Protein AF-A0A0Q8N4A8-F1 (afdb_monomer_lite)

Radius of gyration: 33.35 Å; chains: 1; bounding box: 79×28×90 Å

Structure (mmCIF, N/CA/C/O backbone):
data_AF-A0A0Q8N4A8-F1
#
_entry.id   AF-A0A0Q8N4A8-F1
#
loop_
_atom_site.group_PDB
_atom_site.id
_atom_site.type_symbol
_atom_site.label_atom_id
_atom_site.label_alt_id
_atom_site.label_comp_id
_atom_site.label_asym_id
_atom_site.label_entity_id
_atom_site.label_seq_id
_atom_site.pdbx_PDB_ins_code
_atom_site.Cartn_x
_atom_site.Cartn_y
_atom_site.Cartn_z
_atom_site.occupancy
_atom_site.B_iso_or_equiv
_atom_site.auth_seq_id
_atom_site.auth_comp_id
_atom_site.auth_asym_id
_atom_site.auth_atom_id
_atom_site.pdbx_PDB_model_num
ATOM 1 N N . MET A 1 1 ? -1.414 17.686 -17.049 1.00 36.56 1 MET A N 1
ATOM 2 C CA . MET A 1 1 ? -2.214 16.441 -17.034 1.00 36.56 1 MET A CA 1
ATOM 3 C C . MET A 1 1 ? -2.595 16.132 -15.598 1.00 36.56 1 MET A C 1
ATOM 5 O O . MET A 1 1 ? -1.706 15.871 -14.799 1.00 36.56 1 MET A O 1
ATOM 9 N N . LYS A 1 2 ? -3.880 16.220 -15.242 1.00 42.41 2 LYS A N 1
ATOM 10 C CA . LYS A 1 2 ? -4.372 15.679 -13.969 1.00 42.41 2 LYS A CA 1
ATOM 11 C C . LYS A 1 2 ? -4.488 14.170 -14.162 1.00 42.41 2 LYS A C 1
ATOM 13 O O . LYS A 1 2 ? -5.349 13.720 -14.905 1.00 42.41 2 LYS A O 1
ATOM 18 N N . THR A 1 3 ? -3.567 13.401 -13.592 1.00 50.88 3 THR A N 1
ATOM 19 C CA . THR A 1 3 ? -3.690 11.943 -13.565 1.00 50.88 3 THR A CA 1
ATOM 20 C C . THR A 1 3 ? -4.774 11.599 -12.555 1.00 50.88 3 THR A C 1
ATOM 22 O O . THR A 1 3 ? -4.535 11.640 -11.348 1.00 50.88 3 THR A O 1
ATOM 25 N N . GLU A 1 4 ? -5.973 11.303 -13.043 1.00 47.38 4 GLU A N 1
ATOM 26 C CA . GLU A 1 4 ? -7.008 10.613 -12.278 1.00 47.38 4 GLU A CA 1
ATOM 27 C C . GLU A 1 4 ? -6.512 9.191 -12.003 1.00 47.38 4 GLU A C 1
ATOM 29 O O . GLU A 1 4 ? -6.768 8.240 -12.735 1.00 47.38 4 GLU A O 1
ATOM 34 N N . ILE A 1 5 ? -5.692 9.057 -10.965 1.00 59.97 5 ILE A N 1
ATOM 35 C CA . ILE A 1 5 ? -5.364 7.761 -10.390 1.00 59.97 5 ILE A CA 1
ATOM 36 C C . ILE A 1 5 ? -6.680 7.285 -9.783 1.00 59.97 5 ILE A C 1
ATOM 38 O O . ILE A 1 5 ? -7.176 7.931 -8.865 1.00 59.97 5 ILE A O 1
ATOM 42 N N . ASP A 1 6 ? -7.268 6.224 -10.330 1.00 52.16 6 ASP A N 1
ATOM 43 C CA . ASP A 1 6 ? -8.563 5.668 -9.930 1.00 52.16 6 ASP A CA 1
ATOM 44 C C . ASP A 1 6 ? -8.599 5.393 -8.410 1.00 52.16 6 ASP A C 1
ATOM 46 O O . ASP A 1 6 ? -8.180 4.343 -7.907 1.00 52.16 6 ASP A O 1
ATOM 50 N N . LEU A 1 7 ? -9.053 6.398 -7.652 1.00 52.66 7 LEU A N 1
ATOM 51 C CA . LEU A 1 7 ? -9.042 6.443 -6.187 1.00 52.66 7 LEU A CA 1
ATOM 52 C C . LEU A 1 7 ? -9.858 5.293 -5.579 1.00 52.66 7 LEU A C 1
ATOM 54 O O . LEU A 1 7 ? -9.646 4.940 -4.418 1.00 52.66 7 LEU A O 1
ATOM 58 N N . LYS A 1 8 ? -10.732 4.645 -6.367 1.00 54.84 8 LYS A N 1
ATOM 59 C CA . LYS 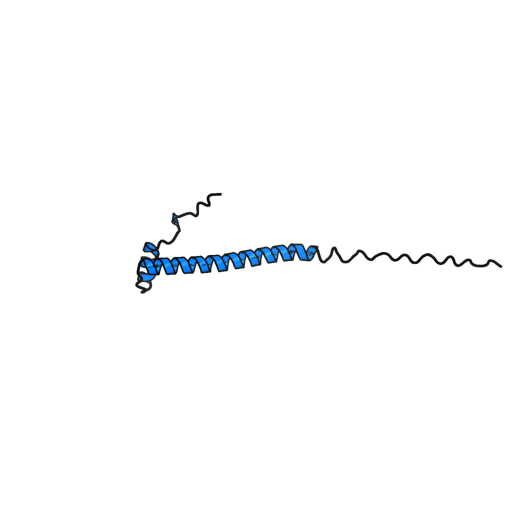A 1 8 ? -11.522 3.479 -5.948 1.00 54.84 8 LYS A CA 1
ATOM 60 C C . LYS A 1 8 ? -10.671 2.259 -5.584 1.00 54.84 8 LYS A C 1
ATOM 62 O O . LYS A 1 8 ? -11.133 1.420 -4.810 1.00 54.84 8 LYS A O 1
ATOM 67 N N . LYS A 1 9 ? -9.438 2.143 -6.091 1.00 67.94 9 LYS A N 1
ATOM 68 C CA . LYS A 1 9 ? -8.536 1.011 -5.785 1.00 67.94 9 LYS A CA 1
ATOM 69 C C . LYS A 1 9 ? -7.482 1.327 -4.724 1.00 67.94 9 LYS A C 1
ATOM 71 O O . LYS A 1 9 ? -6.743 0.430 -4.321 1.00 67.94 9 LYS A O 1
ATOM 76 N N . GLN A 1 10 ? -7.407 2.568 -4.243 1.00 81.06 10 GLN A N 1
ATOM 77 C CA . GLN A 1 10 ? -6.392 2.954 -3.270 1.00 81.06 10 GLN A CA 1
ATOM 78 C C . GLN A 1 10 ? -6.719 2.363 -1.888 1.00 81.06 10 GLN A C 1
ATOM 80 O O . GLN A 1 10 ? -7.816 2.533 -1.353 1.00 81.06 10 GLN A O 1
ATOM 85 N N . ILE A 1 11 ? -5.766 1.640 -1.295 1.00 90.19 11 ILE A N 1
ATOM 86 C CA . ILE A 1 11 ? -5.910 1.149 0.078 1.00 90.19 11 ILE A CA 1
ATOM 87 C C . ILE A 1 11 ? -5.741 2.343 1.021 1.00 90.19 11 ILE A C 1
ATOM 89 O O . ILE A 1 11 ? -4.684 2.971 1.056 1.00 90.19 11 ILE A O 1
ATOM 93 N N . THR A 1 12 ? -6.802 2.661 1.761 1.00 93.19 12 THR A N 1
ATOM 94 C CA . THR A 1 12 ? -6.803 3.679 2.819 1.00 93.19 12 THR A CA 1
ATOM 95 C C . THR A 1 12 ? -6.336 3.085 4.142 1.00 93.19 12 THR A C 1
ATOM 97 O O . THR A 1 12 ? -6.441 1.873 4.347 1.00 93.19 12 THR A O 1
ATOM 100 N N . SER A 1 13 ? -5.904 3.926 5.084 1.00 93.25 13 SER A N 1
ATOM 101 C CA . SER A 1 13 ? -5.457 3.510 6.424 1.00 93.25 13 SER A CA 1
ATOM 102 C C . SER A 1 13 ? -6.510 2.650 7.129 1.00 93.25 13 SER A C 1
ATOM 104 O O . SER A 1 13 ? -6.209 1.569 7.622 1.00 93.25 13 SER A O 1
ATOM 106 N N . LYS A 1 14 ? -7.793 3.040 7.063 1.00 93.75 14 LYS A N 1
ATOM 107 C CA . LYS A 1 14 ? -8.913 2.257 7.626 1.00 93.75 14 LYS A CA 1
ATOM 108 C C . LYS A 1 14 ? -9.020 0.853 7.024 1.00 93.75 14 LYS A C 1
ATOM 110 O O . LYS A 1 14 ? -9.353 -0.100 7.726 1.00 93.75 14 LYS A O 1
ATOM 115 N N . LYS A 1 15 ? -8.777 0.719 5.718 1.00 93.94 15 LYS A N 1
ATOM 116 C CA . LYS A 1 15 ? -8.802 -0.578 5.032 1.00 93.94 15 LYS A CA 1
ATOM 117 C C . LYS A 1 15 ? -7.557 -1.398 5.373 1.00 93.94 15 LYS A C 1
ATOM 119 O O . LYS A 1 15 ? -7.694 -2.594 5.607 1.00 93.94 15 LYS A O 1
ATOM 124 N N . ALA A 1 16 ? -6.390 -0.761 5.468 1.00 95.12 16 ALA A N 1
ATOM 125 C CA . ALA A 1 16 ? -5.146 -1.400 5.887 1.00 95.12 16 ALA A CA 1
ATOM 126 C C . ALA A 1 16 ? -5.255 -1.984 7.300 1.00 95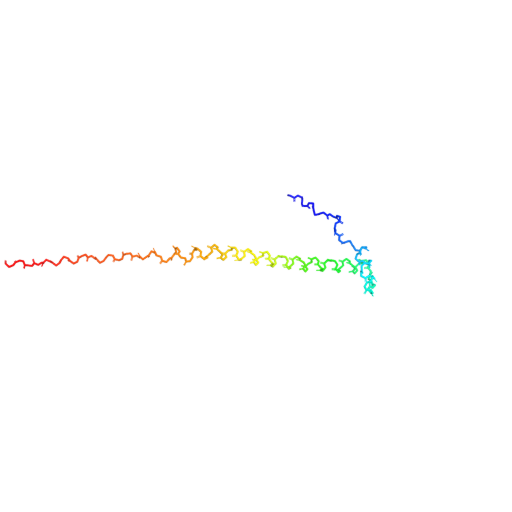.12 16 ALA A C 1
ATOM 128 O O . ALA A 1 16 ? -4.946 -3.155 7.471 1.00 95.12 16 ALA A O 1
ATOM 129 N N . ILE A 1 17 ? -5.812 -1.247 8.268 1.00 97.44 17 ILE A N 1
ATOM 130 C CA . ILE A 1 17 ? -6.062 -1.764 9.627 1.00 97.44 17 ILE A CA 1
ATOM 131 C C . ILE A 1 17 ? -6.912 -3.040 9.580 1.00 97.44 17 ILE A C 1
ATOM 133 O O . ILE A 1 17 ? -6.589 -4.022 10.238 1.00 97.44 17 ILE A O 1
ATOM 137 N N . LYS A 1 18 ? -7.989 -3.064 8.779 1.00 95.81 18 LYS A N 1
ATOM 138 C CA . LYS A 1 18 ? -8.846 -4.257 8.646 1.00 95.81 18 LYS A CA 1
ATOM 139 C C . LYS A 1 18 ? -8.105 -5.450 8.045 1.00 95.81 18 LYS A C 1
ATOM 141 O O . LYS A 1 18 ? -8.380 -6.573 8.447 1.00 95.81 18 LYS A O 1
ATOM 146 N N . ILE A 1 19 ? -7.231 -5.217 7.067 1.00 95.69 19 ILE A N 1
ATOM 147 C CA . ILE A 1 19 ? -6.428 -6.273 6.435 1.00 95.69 19 ILE A CA 1
ATOM 148 C C . ILE A 1 19 ? -5.397 -6.796 7.437 1.00 95.69 19 ILE A C 1
ATOM 150 O O . ILE A 1 19 ? -5.388 -7.982 7.727 1.00 95.69 19 ILE A O 1
ATOM 154 N N . LEU A 1 20 ? -4.606 -5.906 8.034 1.00 95.69 20 LEU A N 1
ATOM 155 C CA . LEU A 1 20 ? -3.554 -6.260 8.988 1.00 95.69 20 LEU A CA 1
ATOM 156 C C . LEU A 1 20 ? -4.122 -6.979 10.218 1.00 95.69 20 LEU A C 1
ATOM 158 O O . LEU A 1 20 ? -3.574 -7.990 10.644 1.00 95.69 20 LEU A O 1
ATOM 162 N N . LYS A 1 21 ? -5.285 -6.546 10.717 1.00 96.88 21 LYS A N 1
ATOM 163 C CA . LYS A 1 21 ? -5.964 -7.208 11.837 1.00 96.88 21 LYS A CA 1
ATOM 164 C C . LYS A 1 21 ? -6.422 -8.629 11.504 1.00 96.88 21 LYS A C 1
ATOM 166 O O . LYS A 1 21 ? -6.401 -9.479 12.388 1.00 96.88 21 LYS A O 1
ATOM 171 N N . LYS A 1 22 ? -6.836 -8.901 10.260 1.00 97.06 22 LYS A N 1
ATOM 172 C CA . LYS A 1 22 ? -7.187 -10.266 9.822 1.00 97.06 22 LYS A CA 1
ATOM 173 C C . LYS A 1 22 ? -5.977 -11.198 9.831 1.00 97.06 22 LYS A C 1
ATOM 175 O O . LYS A 1 22 ? -6.137 -12.366 10.148 1.00 97.06 22 LYS A O 1
ATOM 180 N N . GLU A 1 23 ? -4.795 -10.653 9.567 1.00 95.88 23 GLU A N 1
ATOM 181 C CA . GLU A 1 23 ? -3.513 -11.364 9.623 1.00 95.88 23 GLU A CA 1
ATOM 182 C C . GLU A 1 23 ? -2.903 -11.389 11.041 1.00 95.88 23 GLU A C 1
ATOM 184 O O . GLU A 1 23 ? -1.736 -11.723 11.218 1.00 95.88 23 GLU A O 1
ATOM 189 N N . GLY A 1 24 ? -3.665 -11.004 12.074 1.00 96.19 24 GLY A N 1
ATOM 190 C CA . GLY A 1 24 ? -3.210 -11.029 13.468 1.00 96.19 24 GLY A CA 1
ATOM 191 C C . GLY A 1 24 ? -2.352 -9.833 13.897 1.00 96.19 24 GLY A C 1
ATOM 192 O O . GLY A 1 24 ? -1.863 -9.814 15.024 1.00 96.19 24 GLY A O 1
ATOM 193 N N . MET A 1 25 ? -2.196 -8.808 13.054 1.00 95.38 25 MET A N 1
ATOM 194 C CA . MET A 1 25 ? -1.482 -7.574 13.398 1.00 95.38 25 MET A CA 1
ATOM 195 C C . MET A 1 25 ? -2.451 -6.466 13.810 1.00 95.38 25 MET A C 1
ATOM 197 O O . MET A 1 25 ? -3.193 -5.919 12.992 1.00 95.38 25 MET A O 1
ATOM 201 N N . ASN A 1 26 ? -2.431 -6.097 15.089 1.00 96.06 26 ASN A N 1
ATOM 202 C CA . ASN A 1 26 ? -3.206 -4.964 15.581 1.00 96.06 26 ASN A CA 1
ATOM 203 C C . ASN A 1 26 ? -2.374 -3.682 15.485 1.00 96.06 26 ASN A C 1
ATOM 205 O O . ASN A 1 26 ? -1.354 -3.564 16.155 1.00 96.06 26 ASN A O 1
ATOM 209 N N . VAL A 1 27 ? -2.816 -2.735 14.661 1.00 95.81 27 VAL A N 1
ATOM 210 C CA . VAL A 1 27 ? -2.110 -1.471 14.415 1.00 95.81 27 VAL A CA 1
ATOM 211 C C . VAL A 1 27 ? -3.057 -0.284 14.545 1.00 95.81 27 VAL A C 1
ATOM 213 O O . VAL A 1 27 ? -4.251 -0.370 14.234 1.00 95.81 27 VAL A O 1
ATOM 216 N N . THR A 1 28 ? -2.518 0.842 14.989 1.00 97.50 28 THR A N 1
ATOM 217 C CA . THR A 1 28 ? -3.211 2.128 15.052 1.00 97.50 28 THR A CA 1
ATOM 218 C C . THR A 1 28 ? -3.368 2.747 13.660 1.00 97.50 28 THR A C 1
ATOM 220 O O . THR A 1 28 ? -2.737 2.343 12.683 1.00 97.50 28 THR A O 1
ATOM 223 N N . ALA A 1 29 ? -4.217 3.774 13.550 1.00 95.38 29 ALA A N 1
ATOM 224 C CA . ALA A 1 29 ? -4.400 4.493 12.290 1.00 95.38 29 ALA A CA 1
ATOM 225 C C . ALA A 1 29 ? -3.106 5.143 11.781 1.00 95.38 29 ALA A C 1
ATOM 227 O O . ALA A 1 29 ? -2.849 5.106 10.579 1.00 95.38 29 ALA A O 1
ATOM 228 N N . LYS A 1 30 ? -2.287 5.674 12.695 1.00 96.62 30 LYS A N 1
ATOM 229 C CA . LYS A 1 30 ? -1.006 6.301 12.366 1.00 96.62 30 LYS A CA 1
ATOM 230 C C . LYS A 1 30 ? 0.007 5.277 11.853 1.00 96.62 30 LYS A C 1
ATOM 232 O O . LYS A 1 30 ? 0.592 5.480 10.797 1.00 96.62 30 LYS A O 1
ATOM 237 N N . GLU A 1 31 ? 0.144 4.142 12.532 1.00 97.56 31 GLU A N 1
ATOM 238 C CA . GLU A 1 31 ? 1.030 3.061 12.079 1.00 97.56 31 GLU A CA 1
ATOM 239 C C . GLU A 1 31 ? 0.588 2.512 10.717 1.00 97.56 31 GLU A C 1
ATOM 241 O O . GLU A 1 31 ? 1.411 2.282 9.834 1.00 97.56 31 GLU A O 1
ATOM 246 N N . ALA A 1 32 ? -0.721 2.363 10.492 1.00 96.88 32 ALA A N 1
ATOM 247 C CA . ALA A 1 32 ? -1.241 1.951 9.191 1.00 96.88 32 ALA A CA 1
ATOM 248 C C . ALA A 1 32 ? -0.899 2.955 8.072 1.00 96.88 32 ALA A C 1
ATOM 250 O O . ALA A 1 32 ? -0.625 2.541 6.943 1.00 96.88 32 ALA A O 1
ATOM 251 N N . GLU A 1 33 ? -0.893 4.259 8.360 1.00 95.94 33 GLU A N 1
ATOM 252 C CA . GLU A 1 33 ? -0.442 5.292 7.416 1.00 95.94 33 GLU A CA 1
ATOM 253 C C . GLU A 1 33 ? 1.049 5.187 7.115 1.00 95.94 33 GLU A C 1
ATOM 255 O O . GLU A 1 33 ? 1.439 5.229 5.946 1.00 95.94 33 GLU A O 1
ATOM 260 N N . GLU A 1 34 ? 1.871 4.994 8.143 1.00 97.44 34 GLU A N 1
ATOM 261 C CA . GLU A 1 34 ? 3.320 4.836 8.010 1.00 97.44 34 GLU A CA 1
ATOM 262 C C . GLU A 1 34 ? 3.678 3.587 7.193 1.00 97.44 34 GLU A C 1
ATOM 264 O O . GLU A 1 34 ? 4.498 3.663 6.271 1.00 97.44 34 GLU A O 1
ATOM 269 N N . ILE A 1 35 ? 2.993 2.465 7.437 1.00 96.62 35 ILE A N 1
ATOM 270 C CA . ILE A 1 35 ? 3.132 1.230 6.652 1.00 96.62 35 ILE A CA 1
ATOM 271 C C . ILE A 1 35 ? 2.775 1.487 5.185 1.00 96.62 35 ILE A C 1
ATOM 273 O O . ILE A 1 35 ? 3.551 1.162 4.283 1.00 96.62 35 ILE A O 1
ATOM 277 N N . LEU A 1 36 ? 1.615 2.095 4.918 1.00 95.75 36 LEU A N 1
ATOM 278 C CA . LEU A 1 36 ? 1.192 2.394 3.547 1.00 95.75 36 LEU A CA 1
ATOM 279 C C . LEU A 1 36 ? 2.169 3.344 2.845 1.00 95.75 36 LEU A C 1
ATOM 281 O O . LEU A 1 36 ? 2.455 3.172 1.657 1.00 95.75 36 LEU A O 1
ATOM 285 N N . PHE A 1 37 ? 2.695 4.334 3.561 1.00 96.00 37 PHE A N 1
ATOM 286 C CA . PHE A 1 37 ? 3.688 5.263 3.038 1.00 96.00 37 PHE A CA 1
ATOM 287 C C . PHE A 1 37 ? 4.998 4.556 2.678 1.00 96.00 37 PHE A C 1
ATOM 289 O O . PHE A 1 37 ? 5.545 4.776 1.592 1.00 96.00 37 PHE A O 1
ATOM 296 N N . PHE A 1 38 ? 5.469 3.661 3.543 1.00 97.50 38 PHE A N 1
ATOM 297 C CA . PHE A 1 38 ? 6.651 2.849 3.285 1.00 97.50 38 PHE A CA 1
ATOM 298 C C . PHE A 1 38 ? 6.473 1.951 2.051 1.00 97.50 38 PHE A C 1
ATOM 300 O O . PHE A 1 38 ? 7.312 1.966 1.148 1.00 97.50 38 PHE A O 1
ATOM 307 N N . LEU A 1 39 ? 5.340 1.250 1.943 1.00 96.06 39 LEU A N 1
ATOM 308 C CA . LEU A 1 39 ? 5.034 0.398 0.788 1.00 96.06 39 LEU A CA 1
ATOM 309 C C . LEU A 1 39 ? 4.977 1.190 -0.526 1.00 96.06 39 LEU A C 1
ATOM 311 O O . LEU A 1 39 ? 5.469 0.717 -1.552 1.00 96.06 39 LEU A O 1
ATOM 315 N N . ARG A 1 40 ? 4.443 2.419 -0.508 1.00 95.12 40 ARG A N 1
ATOM 316 C CA . ARG A 1 40 ? 4.458 3.310 -1.683 1.00 95.12 40 ARG A CA 1
ATOM 317 C C . ARG A 1 40 ? 5.880 3.653 -2.118 1.00 95.12 40 ARG A C 1
ATOM 319 O O . ARG A 1 40 ? 6.158 3.639 -3.316 1.00 95.12 40 ARG A O 1
ATOM 326 N N . LYS A 1 41 ? 6.786 3.929 -1.173 1.00 96.44 41 LYS A N 1
ATOM 327 C CA . LYS A 1 41 ? 8.202 4.179 -1.487 1.00 96.44 41 LYS A CA 1
ATOM 328 C C . LYS A 1 41 ? 8.853 2.958 -2.128 1.00 96.44 41 LYS A C 1
ATOM 330 O O . LYS A 1 41 ? 9.492 3.105 -3.167 1.00 96.44 41 LYS A O 1
ATOM 335 N N . LEU A 1 42 ? 8.649 1.770 -1.557 1.00 97.12 42 LEU A N 1
ATOM 336 C CA . LEU A 1 42 ? 9.185 0.524 -2.111 1.00 97.12 42 LEU A CA 1
ATOM 337 C C . LEU A 1 42 ? 8.677 0.262 -3.530 1.00 97.12 42 LEU A C 1
ATOM 339 O O . LEU A 1 42 ? 9.476 0.001 -4.429 1.00 97.12 42 LEU A O 1
ATOM 343 N N . ALA A 1 43 ? 7.367 0.391 -3.747 1.00 95.56 43 ALA A N 1
ATOM 344 C CA . ALA A 1 43 ? 6.768 0.226 -5.066 1.00 95.56 43 ALA A CA 1
ATOM 345 C C . ALA A 1 43 ? 7.355 1.224 -6.072 1.00 95.56 43 ALA A C 1
ATOM 347 O O . ALA A 1 43 ? 7.736 0.833 -7.174 1.00 95.56 43 ALA A O 1
ATOM 348 N N . ASN A 1 44 ? 7.496 2.494 -5.682 1.00 95.88 44 ASN A N 1
ATOM 349 C CA . ASN A 1 44 ? 8.063 3.517 -6.554 1.00 95.88 44 ASN A CA 1
ATOM 350 C C . ASN A 1 44 ? 9.519 3.209 -6.930 1.00 95.88 44 ASN A C 1
ATOM 352 O O . ASN A 1 44 ? 9.881 3.320 -8.098 1.00 95.88 44 ASN A O 1
ATOM 356 N N . ILE A 1 45 ? 10.340 2.775 -5.970 1.00 96.50 45 ILE A N 1
ATOM 357 C CA . ILE A 1 45 ? 11.730 2.368 -6.223 1.00 96.50 45 ILE A CA 1
ATOM 358 C C . ILE A 1 45 ? 11.773 1.186 -7.197 1.00 96.50 45 ILE A C 1
ATOM 360 O O . ILE A 1 45 ? 12.513 1.231 -8.180 1.00 96.50 45 ILE A O 1
ATOM 364 N N . ALA A 1 46 ? 10.969 0.147 -6.954 1.00 96.00 46 ALA A N 1
ATOM 365 C CA . ALA A 1 46 ? 10.941 -1.051 -7.789 1.00 96.00 46 ALA A CA 1
ATOM 366 C C . ALA A 1 46 ? 10.492 -0.742 -9.227 1.00 96.00 46 ALA A C 1
ATOM 368 O O . ALA A 1 46 ? 11.156 -1.153 -10.179 1.00 96.00 46 ALA A O 1
ATOM 369 N N . VAL A 1 47 ? 9.412 0.029 -9.389 1.00 93.81 47 VAL A N 1
ATOM 370 C CA . VAL A 1 47 ? 8.900 0.441 -10.704 1.00 93.81 47 VAL A CA 1
ATOM 371 C C . VAL A 1 47 ? 9.898 1.352 -11.409 1.00 93.81 47 VAL A C 1
ATOM 373 O O . VAL A 1 47 ? 10.212 1.115 -12.570 1.00 93.81 47 VAL A O 1
ATOM 376 N N . THR A 1 48 ? 10.457 2.344 -10.715 1.00 94.44 48 THR A N 1
ATOM 377 C CA . THR A 1 48 ? 11.464 3.249 -11.292 1.00 94.44 48 THR A CA 1
ATOM 378 C C . THR A 1 48 ? 12.682 2.471 -11.778 1.00 94.44 48 THR A C 1
ATOM 380 O O . THR A 1 48 ? 13.150 2.691 -12.893 1.00 94.44 48 THR A O 1
ATOM 383 N N . LYS A 1 49 ? 13.176 1.517 -10.980 1.00 94.81 49 LYS A N 1
ATOM 384 C CA . LYS A 1 49 ? 14.277 0.638 -11.383 1.00 94.81 49 LYS A CA 1
ATOM 385 C C . LYS A 1 49 ? 13.909 -0.183 -12.618 1.00 94.81 49 LYS A C 1
ATOM 387 O O . LYS A 1 49 ? 14.667 -0.188 -13.579 1.00 94.81 49 LYS A O 1
ATOM 392 N N . TYR A 1 50 ? 12.739 -0.821 -12.620 1.00 93.38 50 TYR A N 1
ATOM 393 C CA . TYR A 1 50 ? 12.268 -1.610 -13.757 1.00 93.38 50 TYR A CA 1
ATOM 394 C C . TYR A 1 50 ? 12.169 -0.778 -15.042 1.00 93.38 50 TYR A C 1
ATOM 396 O O . TYR A 1 50 ? 12.644 -1.213 -16.090 1.00 93.38 50 TYR A O 1
ATOM 404 N N . LEU A 1 51 ? 11.596 0.427 -14.963 1.00 92.56 51 LEU A N 1
ATOM 405 C CA . LEU A 1 51 ? 11.475 1.337 -16.101 1.00 92.56 51 LEU A CA 1
ATOM 406 C C . LEU A 1 51 ? 12.854 1.783 -16.603 1.00 92.56 51 LEU A C 1
ATOM 408 O O . LEU A 1 51 ? 13.123 1.666 -17.794 1.00 92.56 51 LEU A O 1
ATOM 412 N N . ASN A 1 52 ? 13.767 2.168 -15.707 1.00 90.81 52 ASN A N 1
ATOM 413 C CA . ASN A 1 52 ? 15.144 2.524 -16.071 1.00 90.81 52 ASN A CA 1
ATOM 414 C C . ASN A 1 52 ? 15.909 1.349 -16.707 1.00 90.81 52 ASN A C 1
ATOM 416 O O . ASN A 1 52 ? 16.684 1.538 -17.651 1.00 90.81 52 ASN A O 1
ATOM 420 N N . ASP A 1 53 ? 15.687 0.126 -16.229 1.00 87.62 53 ASP A N 1
ATOM 421 C CA . ASP A 1 53 ? 16.270 -1.092 -16.796 1.00 87.62 53 ASP A CA 1
ATOM 422 C C . ASP A 1 53 ? 15.667 -1.413 -18.179 1.00 87.62 53 ASP A C 1
ATOM 424 O O . ASP A 1 53 ? 16.364 -1.894 -19.076 1.00 87.62 53 ASP A O 1
ATOM 428 N N . CYS A 1 54 ? 14.388 -1.105 -18.405 1.00 76.69 54 CYS A N 1
ATOM 429 C CA . CYS A 1 54 ? 13.740 -1.240 -19.713 1.00 76.69 54 CYS A CA 1
ATOM 430 C C . CYS A 1 54 ? 14.198 -0.155 -20.703 1.00 76.69 54 CYS A C 1
ATOM 432 O O . CYS A 1 54 ? 14.505 -0.460 -21.860 1.00 76.69 54 CYS A O 1
ATOM 434 N N . ASP A 1 55 ? 14.348 1.085 -20.245 1.00 69.88 55 ASP A N 1
ATOM 435 C CA . ASP A 1 55 ? 14.853 2.205 -21.044 1.00 69.88 55 ASP A CA 1
ATOM 436 C C . ASP A 1 55 ? 16.342 2.057 -21.378 1.00 69.88 55 ASP A C 1
ATOM 438 O O . ASP A 1 55 ? 16.819 2.468 -22.439 1.00 69.88 55 ASP A O 1
ATOM 442 N N . SER A 1 56 ? 17.114 1.419 -20.501 1.00 59.97 56 SER A N 1
ATOM 443 C CA . SER A 1 56 ? 18.509 1.087 -20.788 1.00 59.97 56 SER A CA 1
ATOM 444 C C . SER A 1 56 ? 18.642 -0.116 -21.731 1.00 59.97 56 SER A C 1
ATOM 446 O O . SER A 1 56 ? 19.562 -0.128 -22.555 1.00 59.97 56 SER A O 1
ATOM 448 N N . LYS A 1 57 ? 17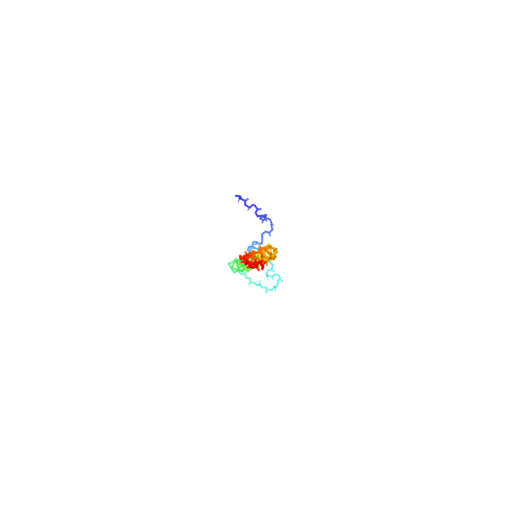.702 -1.074 -21.726 1.00 55.84 57 LYS A N 1
ATOM 449 C CA . LYS A 1 57 ? 17.600 -2.113 -22.773 1.00 55.84 57 LYS A CA 1
ATOM 450 C C . LYS A 1 57 ? 17.235 -1.514 -24.138 1.00 55.84 57 LYS A C 1
ATOM 452 O O . LYS A 1 57 ? 17.861 -1.878 -25.133 1.00 55.84 57 LYS A O 1
ATOM 457 N N . SER A 1 58 ? 16.328 -0.536 -24.198 1.00 53.16 58 SER A N 1
ATOM 458 C CA . SER A 1 58 ? 15.990 0.162 -25.451 1.00 53.16 58 SER A CA 1
ATOM 459 C C . SER A 1 58 ? 17.132 1.064 -25.960 1.00 53.16 58 SER A C 1
ATOM 461 O O . SER A 1 58 ? 17.381 1.123 -27.169 1.00 53.16 58 SER A O 1
ATOM 463 N N . LYS A 1 59 ? 17.927 1.676 -25.066 1.00 51.22 59 LYS A N 1
ATOM 464 C CA . LYS A 1 59 ? 19.183 2.370 -25.431 1.00 51.22 59 LYS A CA 1
ATOM 465 C C . LYS A 1 59 ? 20.286 1.418 -25.902 1.00 51.22 59 LYS A C 1
ATOM 467 O O . LYS A 1 59 ? 21.030 1.774 -26.815 1.00 51.22 59 LYS A O 1
ATOM 472 N N . LYS A 1 60 ? 20.391 0.201 -25.353 1.00 49.38 60 LYS A N 1
ATOM 473 C CA . LYS A 1 60 ? 21.326 -0.817 -25.869 1.00 49.38 60 LYS A CA 1
ATOM 474 C C . LYS A 1 60 ? 20.933 -1.302 -27.269 1.00 49.38 60 LYS A C 1
ATOM 476 O O . 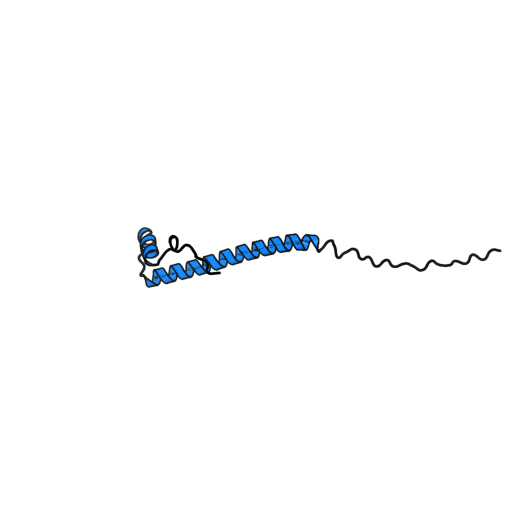LYS A 1 60 ? 21.822 -1.462 -28.096 1.00 49.38 60 LYS A O 1
ATOM 481 N N . ILE A 1 61 ? 19.641 -1.415 -27.589 1.00 50.53 61 ILE A N 1
ATOM 482 C CA . ILE A 1 61 ? 19.184 -1.754 -28.953 1.00 50.53 61 ILE A CA 1
ATOM 483 C C . ILE A 1 61 ? 19.549 -0.646 -29.965 1.00 50.53 61 ILE A C 1
ATOM 485 O O . ILE A 1 61 ? 19.957 -0.954 -31.084 1.00 50.53 61 ILE A O 1
ATOM 489 N N . LYS A 1 62 ? 19.524 0.637 -29.571 1.00 43.00 62 LYS A N 1
ATOM 490 C CA . LYS A 1 62 ? 19.978 1.746 -30.439 1.00 43.00 62 LYS A CA 1
ATOM 491 C C . LYS A 1 62 ? 21.507 1.892 -30.513 1.00 43.00 62 LYS A C 1
ATOM 493 O O . LYS A 1 62 ? 22.029 2.291 -31.552 1.00 43.00 62 LYS A O 1
ATOM 498 N N . ASN A 1 63 ? 22.249 1.524 -29.465 1.00 44.81 63 ASN A N 1
ATOM 499 C CA . ASN A 1 63 ? 23.716 1.631 -29.463 1.00 44.81 63 ASN A CA 1
ATOM 500 C C . ASN A 1 63 ? 24.430 0.443 -30.129 1.00 44.81 63 ASN A C 1
ATOM 502 O O . ASN A 1 63 ? 25.560 0.615 -30.591 1.00 44.81 63 ASN A O 1
ATOM 506 N N . THR A 1 64 ? 23.781 -0.716 -30.287 1.00 42.00 64 THR A N 1
ATOM 507 C CA . THR A 1 64 ? 24.335 -1.804 -31.118 1.00 42.00 64 THR A CA 1
ATOM 508 C C . THR A 1 64 ? 24.319 -1.452 -32.612 1.00 42.00 64 THR A C 1
ATOM 510 O O . THR A 1 64 ? 25.178 -1.922 -33.350 1.00 42.00 64 THR A O 1
ATOM 513 N N . GLN A 1 65 ? 23.451 -0.535 -33.062 1.00 52.06 65 GLN A N 1
ATOM 514 C CA . GLN A 1 65 ? 23.497 -0.004 -34.435 1.00 52.06 65 GLN A CA 1
ATOM 515 C C . GLN A 1 65 ? 24.393 1.241 -34.609 1.00 52.06 65 GLN A C 1
ATOM 517 O O . GLN A 1 65 ? 24.703 1.608 -35.742 1.00 52.06 65 GLN A O 1
ATOM 522 N N . LYS A 1 66 ? 24.895 1.860 -33.526 1.00 41.12 66 LYS A N 1
ATOM 523 C CA . LYS A 1 66 ? 25.850 2.988 -33.617 1.00 41.12 66 LYS A CA 1
ATOM 524 C C . LYS A 1 66 ? 27.317 2.610 -33.382 1.00 41.12 66 LYS A C 1
ATOM 526 O O . LYS A 1 66 ? 28.196 3.415 -33.655 1.00 41.12 66 LYS A O 1
ATOM 531 N N . LYS A 1 67 ? 27.616 1.370 -32.969 1.00 38.88 67 LYS A N 1
ATOM 532 C CA . LYS A 1 67 ? 29.000 0.851 -32.890 1.00 38.88 67 LYS A CA 1
ATOM 533 C C . LYS A 1 67 ? 29.418 -0.013 -34.092 1.00 38.88 67 LYS A C 1
ATOM 535 O O . LYS A 1 67 ? 30.473 -0.640 -34.048 1.00 38.88 67 LYS A O 1
ATOM 540 N N . LEU A 1 68 ? 28.626 -0.010 -35.170 1.00 47.34 68 LEU A N 1
ATOM 541 C CA . LEU A 1 68 ? 29.015 -0.539 -36.488 1.00 47.34 68 LEU A CA 1
ATOM 542 C C . LEU A 1 68 ? 29.072 0.531 -37.594 1.00 47.34 68 LEU A C 1
ATOM 544 O O . LEU A 1 68 ? 29.567 0.250 -38.679 1.00 47.34 68 LEU A O 1
ATOM 548 N N . THR A 1 69 ? 28.656 1.770 -37.322 1.00 40.41 69 THR A N 1
ATOM 549 C CA . THR A 1 69 ? 28.675 2.878 -38.298 1.00 40.41 69 THR A CA 1
ATOM 550 C C . THR A 1 69 ? 29.779 3.915 -38.058 1.00 40.41 69 THR A C 1
ATOM 552 O O . THR A 1 69 ? 29.954 4.815 -38.871 1.00 40.41 69 THR A O 1
ATOM 555 N N . GLU A 1 70 ? 30.615 3.744 -37.027 1.00 47.16 70 GLU A N 1
ATOM 556 C CA . GLU A 1 70 ? 31.764 4.625 -36.736 1.00 47.16 70 GLU A CA 1
ATOM 557 C C . GLU A 1 70 ? 33.120 3.887 -36.786 1.00 47.16 70 GLU A C 1
ATOM 559 O O . GLU A 1 70 ? 34.074 4.230 -36.097 1.00 47.16 70 GLU A O 1
ATOM 564 N N . LYS A 1 71 ? 33.225 2.826 -37.600 1.00 47.72 71 LYS A N 1
ATOM 565 C CA . LYS A 1 71 ? 34.487 2.091 -37.837 1.00 47.72 71 LYS A CA 1
ATOM 566 C C . LYS A 1 71 ? 34.776 1.794 -39.311 1.00 47.72 71 LYS A C 1
ATOM 568 O O . LYS A 1 71 ? 35.465 0.831 -39.617 1.00 47.72 71 LYS A O 1
ATOM 573 N N . ARG A 1 72 ? 34.284 2.616 -40.243 1.00 49.06 72 ARG A N 1
ATOM 574 C CA . ARG A 1 72 ? 34.757 2.616 -41.643 1.00 49.06 72 ARG A CA 1
ATOM 575 C C . ARG A 1 72 ? 34.756 4.021 -42.247 1.00 49.06 72 ARG A C 1
ATOM 577 O O . ARG A 1 72 ? 34.165 4.270 -43.285 1.00 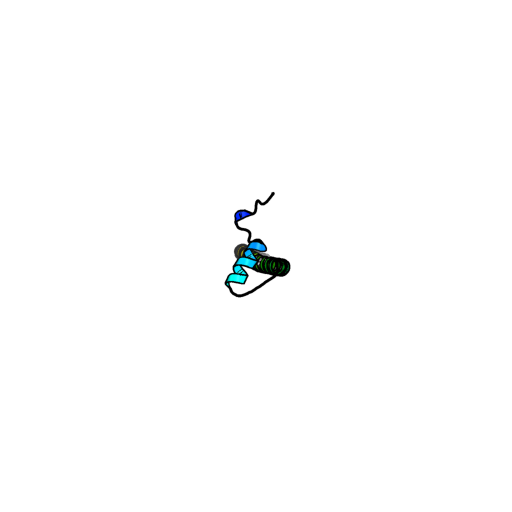49.06 72 ARG A O 1
ATOM 584 N N . LYS A 1 73 ? 35.475 4.947 -41.619 1.00 44.06 73 LYS A N 1
ATOM 585 C CA . LYS A 1 73 ? 36.250 5.916 -42.402 1.00 44.06 73 LYS A CA 1
ATOM 586 C C . LYS A 1 73 ? 37.698 5.473 -42.298 1.00 44.06 73 LYS A C 1
ATOM 588 O O . LYS A 1 73 ? 38.489 6.067 -41.576 1.00 44.06 73 LYS A O 1
ATOM 593 N N . THR A 1 74 ? 38.034 4.369 -42.965 1.00 52.97 74 THR A N 1
ATOM 594 C CA . THR A 1 74 ? 39.424 4.169 -43.369 1.00 52.97 74 THR A CA 1
ATOM 595 C C . THR A 1 74 ? 39.764 5.397 -44.191 1.00 52.97 74 THR A C 1
ATOM 597 O O . THR A 1 74 ? 39.224 5.587 -45.281 1.00 52.97 74 THR A O 1
ATOM 600 N N . LYS A 1 75 ? 40.565 6.291 -43.614 1.00 51.56 75 LYS A N 1
ATOM 601 C CA . LYS A 1 75 ? 41.181 7.383 -44.351 1.00 51.56 75 LYS A CA 1
ATOM 602 C C . LYS A 1 75 ? 41.936 6.687 -45.477 1.00 51.56 75 LYS A C 1
ATOM 604 O O . LYS A 1 75 ? 42.891 5.967 -45.203 1.00 51.56 75 LYS A O 1
ATOM 609 N N . VAL A 1 76 ? 41.425 6.772 -46.703 1.00 56.59 76 VAL A N 1
ATOM 610 C CA . VAL A 1 76 ? 42.116 6.214 -47.861 1.00 56.59 76 VAL A CA 1
ATOM 611 C C . VAL A 1 76 ? 43.398 7.023 -47.978 1.00 56.59 76 VAL A C 1
ATOM 613 O O . VAL A 1 76 ? 43.370 8.193 -48.352 1.00 56.59 76 VAL A O 1
ATOM 616 N N . ILE A 1 77 ? 44.510 6.437 -47.547 1.00 61.09 77 ILE A N 1
ATOM 617 C CA . ILE A 1 77 ? 45.831 6.994 -47.795 1.00 61.09 77 ILE A CA 1
ATOM 618 C C . ILE A 1 77 ? 46.148 6.590 -49.230 1.00 61.09 77 ILE A C 1
ATOM 620 O O . ILE A 1 77 ? 46.525 5.451 -49.488 1.00 61.09 77 ILE A O 1
ATOM 624 N N . TYR A 1 78 ? 45.933 7.502 -50.176 1.00 62.28 78 TYR A N 1
ATOM 625 C CA . TYR A 1 78 ? 46.510 7.340 -51.502 1.00 62.28 78 TYR A CA 1
ATOM 626 C C . TYR A 1 78 ? 48.016 7.557 -51.374 1.00 62.28 78 TYR A C 1
ATOM 628 O O . TYR A 1 78 ? 48.468 8.664 -51.076 1.00 62.28 78 TYR A O 1
ATOM 636 N N . CYS A 1 79 ? 48.800 6.507 -51.605 1.00 58.59 79 CYS A N 1
ATOM 637 C CA . CYS A 1 79 ? 50.189 6.708 -51.986 1.00 58.59 79 CYS A CA 1
ATOM 638 C C . CYS A 1 79 ? 50.182 7.441 -53.329 1.00 58.59 79 CYS A C 1
ATOM 640 O O . CYS A 1 79 ? 49.500 7.017 -54.264 1.00 58.59 79 CYS A O 1
ATOM 642 N N . LYS A 1 80 ? 50.912 8.559 -53.416 1.00 65.62 80 LYS A N 1
ATOM 643 C CA . LYS A 1 80 ? 51.174 9.210 -54.704 1.00 65.62 80 LYS A CA 1
ATOM 644 C C . LYS A 1 80 ? 51.748 8.144 -55.647 1.00 65.62 80 LYS A C 1
ATOM 646 O O . LYS A 1 80 ? 52.667 7.441 -55.222 1.00 65.62 80 LYS A O 1
ATOM 651 N N . PRO A 1 81 ? 51.233 7.990 -56.878 1.00 66.56 81 PRO A N 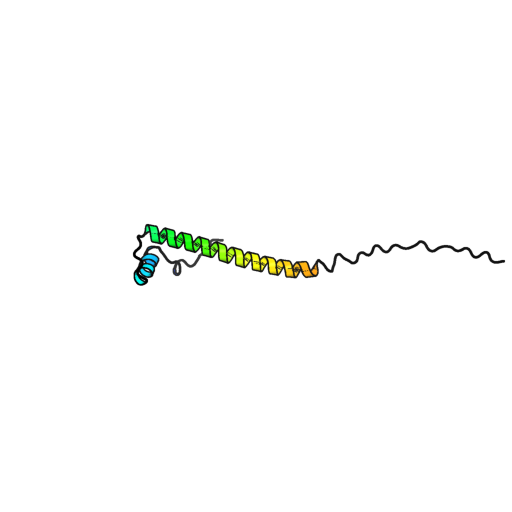1
ATOM 652 C CA . PRO A 1 81 ? 51.829 7.059 -57.821 1.00 66.56 81 PRO A CA 1
ATOM 653 C C . PRO A 1 81 ? 53.281 7.482 -58.050 1.00 66.56 81 PRO A C 1
ATOM 655 O O . PRO A 1 81 ? 53.555 8.642 -58.363 1.00 66.56 81 PRO A O 1
ATOM 658 N N . CYS A 1 82 ? 54.217 6.558 -57.840 1.00 56.25 82 CYS A N 1
ATOM 659 C CA . CYS A 1 82 ? 55.600 6.770 -58.229 1.00 56.25 82 CYS A CA 1
ATOM 660 C C . CYS A 1 82 ? 55.620 6.946 -59.749 1.00 56.25 82 CYS A C 1
ATOM 662 O O . CYS A 1 82 ? 55.397 5.988 -60.486 1.00 56.25 82 CYS A O 1
ATOM 664 N N . THR A 1 83 ? 55.895 8.155 -60.230 1.00 58.53 83 THR A N 1
ATOM 665 C CA . THR A 1 83 ? 56.352 8.353 -61.606 1.00 58.53 83 THR A CA 1
ATOM 666 C C . THR A 1 83 ? 57.756 7.774 -61.703 1.00 58.53 83 THR A C 1
ATOM 668 O O . THR A 1 83 ? 58.745 8.486 -61.541 1.00 58.53 83 THR A O 1
ATOM 671 N N . ILE A 1 84 ? 57.853 6.461 -61.915 1.00 53.66 84 ILE A N 1
ATOM 672 C CA . ILE A 1 84 ? 59.090 5.857 -62.399 1.00 53.66 84 ILE A CA 1
ATOM 673 C C . ILE A 1 84 ? 59.185 6.273 -63.865 1.00 53.66 84 ILE A C 1
ATOM 675 O O . ILE A 1 84 ? 58.588 5.655 -64.743 1.00 53.66 84 ILE A O 1
ATOM 679 N N . ALA A 1 85 ? 59.887 7.375 -64.122 1.00 49.47 85 ALA A N 1
ATOM 680 C CA . ALA A 1 85 ? 60.358 7.690 -65.458 1.00 49.47 85 ALA A CA 1
ATOM 681 C C . ALA A 1 85 ? 61.325 6.573 -65.871 1.00 49.47 85 ALA A C 1
ATOM 683 O O . ALA A 1 85 ? 62.489 6.563 -65.471 1.00 49.47 85 ALA A O 1
ATOM 684 N N . HIS A 1 86 ? 60.836 5.597 -66.633 1.00 43.59 86 HIS A N 1
ATOM 685 C CA . HIS A 1 86 ? 61.719 4.705 -67.366 1.00 43.59 86 HIS A CA 1
ATOM 686 C C . HIS A 1 86 ? 62.468 5.552 -68.395 1.00 43.59 86 HIS A C 1
ATOM 688 O O . HIS A 1 86 ? 61.873 6.126 -69.306 1.00 43.59 86 HIS A O 1
ATOM 694 N N . ARG A 1 87 ? 63.787 5.645 -68.222 1.00 44.03 87 ARG A N 1
ATOM 695 C CA . ARG A 1 87 ? 64.703 6.110 -69.259 1.00 44.03 87 ARG A CA 1
ATOM 696 C C . ARG A 1 87 ? 64.616 5.100 -70.404 1.00 44.03 87 ARG A C 1
ATOM 698 O O . ARG A 1 87 ? 65.089 3.977 -70.256 1.00 44.03 87 ARG A O 1
ATOM 705 N N . VAL A 1 88 ? 63.948 5.472 -71.492 1.00 49.19 88 VAL A N 1
ATOM 706 C CA . VAL A 1 88 ? 64.031 4.743 -72.762 1.00 49.19 88 VAL A CA 1
ATOM 707 C C . VAL A 1 88 ? 65.449 4.969 -73.293 1.00 49.19 88 VAL A C 1
ATOM 709 O O . VAL A 1 88 ? 65.920 6.108 -73.285 1.00 49.19 88 VAL A O 1
ATOM 712 N N . GLN A 1 89 ? 66.146 3.873 -73.597 1.00 54.19 89 GLN A N 1
ATOM 713 C CA . GLN A 1 89 ? 67.483 3.871 -74.198 1.00 54.19 89 GLN A CA 1
ATOM 714 C C . GLN A 1 89 ? 67.457 4.435 -75.615 1.00 54.19 89 GLN A C 1
ATOM 716 O O . GLN A 1 89 ? 66.438 4.217 -76.308 1.00 54.19 89 GLN A O 1
#

Secondary structure (DSSP, 8-state):
------GGGPPPHHHHHHHHHHTT----HHHHHHHHHHHHHHHHHHHHHHHHHHHHHHHHHHHHTTSSSSS-------PPP--------

pLDDT: mean 73.38, std 22.29, range [36.56, 97.56]

Foldseek 3Di:
DPPPPVCVPDQALVNQQVVCVVVVDHDDSVVSVVVSVVVVVVVCVVVVVVVVVVVVVVVVVVVVVVVVPPPPPPVPPDDDPPPPPDDDD

Sequence (89 aa):
MKTEIDLKKQITSKKAIKILKKEGMNVTAKEAEEILFFLRKLANIAVTKYLNDCDSKSKKIKNTQKKLTEKRKTKVIYCKPCTIAHRVQ